Protein AF-A0A914YLJ2-F1 (afdb_monomer_lite)

Structure (mmCIF, N/CA/C/O backbone):
data_AF-A0A914YLJ2-F1
#
_entry.id   AF-A0A914YLJ2-F1
#
loop_
_atom_site.group_PDB
_atom_site.id
_atom_site.type_symbol
_atom_site.label_atom_id
_atom_site.label_alt_id
_atom_site.label_comp_id
_atom_site.label_asym_id
_atom_site.label_entity_id
_atom_site.label_seq_id
_atom_site.pdbx_PDB_ins_code
_atom_site.Cartn_x
_atom_site.Cartn_y
_atom_site.Cartn_z
_atom_site.occupancy
_atom_site.B_iso_or_equiv
_atom_site.auth_seq_id
_atom_site.auth_comp_id
_atom_site.auth_asym_id
_atom_site.auth_atom_id
_atom_site.pdbx_PDB_model_num
ATOM 1 N N . MET A 1 1 ? 21.408 -2.102 -35.528 1.00 43.81 1 MET A N 1
ATOM 2 C CA . MET A 1 1 ? 22.727 -1.846 -36.141 1.00 43.81 1 MET A CA 1
ATOM 3 C C . MET A 1 1 ? 23.607 -1.246 -35.059 1.00 43.81 1 MET A C 1
ATOM 5 O O . MET A 1 1 ? 23.351 -0.127 -34.645 1.00 43.81 1 MET A O 1
ATOM 9 N N . VAL A 1 2 ? 24.541 -2.026 -34.512 1.00 39.22 2 VAL A N 1
ATOM 10 C CA . VAL A 1 2 ? 25.551 -1.516 -33.574 1.00 39.22 2 VAL A CA 1
ATOM 11 C C . VAL A 1 2 ? 26.611 -0.831 -34.428 1.00 39.22 2 VAL A C 1
ATOM 13 O O . VAL A 1 2 ? 27.251 -1.501 -35.234 1.00 39.22 2 VAL A O 1
ATOM 16 N N . ILE A 1 3 ? 26.749 0.490 -34.314 1.00 48.81 3 ILE A N 1
ATOM 17 C CA . ILE A 1 3 ? 27.851 1.213 -34.952 1.00 48.81 3 ILE A CA 1
ATOM 18 C C . ILE A 1 3 ? 28.977 1.302 -33.920 1.00 48.81 3 ILE A C 1
ATOM 20 O O . ILE A 1 3 ? 28.914 2.098 -32.987 1.00 48.81 3 ILE A O 1
ATOM 24 N N . LEU A 1 4 ? 29.988 0.448 -34.080 1.00 52.66 4 LEU A N 1
ATOM 25 C CA . LEU A 1 4 ? 31.326 0.699 -33.553 1.00 52.66 4 LEU A CA 1
ATOM 26 C C . LEU A 1 4 ? 31.945 1.757 -34.473 1.00 52.66 4 LEU A C 1
ATOM 28 O O . LEU A 1 4 ? 32.231 1.462 -35.631 1.00 52.66 4 LEU A O 1
ATOM 32 N N . SER A 1 5 ? 32.074 2.996 -34.003 1.00 49.47 5 SER A N 1
ATOM 33 C CA . SER A 1 5 ? 32.750 4.058 -34.753 1.00 49.47 5 SER A CA 1
ATOM 34 C C . SER A 1 5 ? 34.111 4.330 -34.130 1.00 49.47 5 SER A C 1
ATOM 36 O O . SER A 1 5 ? 34.216 5.096 -33.171 1.00 49.47 5 SER A O 1
ATOM 38 N N . ASP A 1 6 ? 35.140 3.710 -34.700 1.00 50.16 6 ASP A N 1
ATOM 39 C CA . ASP A 1 6 ? 36.508 4.176 -34.539 1.00 50.16 6 ASP A CA 1
ATOM 40 C C . ASP A 1 6 ? 36.760 5.397 -35.438 1.00 50.16 6 ASP A C 1
ATOM 42 O O . ASP A 1 6 ? 36.351 5.442 -36.598 1.00 50.16 6 ASP A O 1
ATOM 46 N N . ASN A 1 7 ? 37.531 6.325 -34.870 1.00 47.22 7 ASN A N 1
ATOM 47 C CA . ASN A 1 7 ? 38.335 7.371 -35.508 1.00 47.22 7 ASN A CA 1
ATOM 48 C C . ASN A 1 7 ? 37.660 8.688 -35.932 1.00 47.22 7 ASN A C 1
ATOM 50 O O . ASN A 1 7 ? 37.240 8.897 -37.063 1.00 47.22 7 ASN A O 1
ATOM 54 N N . ASN A 1 8 ? 37.745 9.635 -34.992 1.00 55.50 8 ASN A N 1
ATOM 55 C CA . ASN A 1 8 ? 38.327 10.971 -35.165 1.00 55.50 8 ASN A CA 1
ATOM 56 C C . ASN A 1 8 ? 37.982 11.708 -36.475 1.00 55.50 8 ASN A C 1
ATOM 58 O O . ASN A 1 8 ? 38.762 11.740 -37.427 1.00 55.50 8 ASN A O 1
ATOM 62 N N . THR A 1 9 ? 36.834 12.384 -36.500 1.00 44.50 9 THR A N 1
ATOM 63 C CA . THR A 1 9 ? 36.636 13.563 -37.353 1.00 44.50 9 THR A CA 1
ATOM 64 C C . THR A 1 9 ? 35.636 14.503 -36.687 1.00 44.50 9 THR A C 1
ATOM 66 O O . THR A 1 9 ? 34.478 14.159 -36.460 1.00 44.50 9 THR A O 1
ATOM 69 N N . SER A 1 10 ? 36.112 15.695 -36.327 1.00 49.53 10 SER A N 1
ATOM 70 C CA . SER A 1 10 ? 35.336 16.773 -35.717 1.00 49.53 10 SER A CA 1
ATOM 71 C C . SER A 1 10 ? 34.304 17.313 -36.705 1.00 49.53 10 SER A C 1
ATOM 73 O O . SER A 1 10 ? 34.561 18.239 -37.468 1.00 49.53 10 SER A O 1
ATOM 75 N N . THR A 1 11 ? 33.114 16.730 -36.718 1.00 46.56 11 THR A N 1
ATOM 76 C CA . THR A 1 11 ? 31.933 17.319 -37.350 1.00 46.56 11 THR A CA 1
ATOM 77 C C . THR A 1 11 ? 30.758 16.946 -36.466 1.00 46.56 11 THR A C 1
ATOM 79 O O . THR A 1 11 ? 30.360 15.786 -36.428 1.00 46.56 11 THR A O 1
ATOM 82 N N . SER A 1 12 ? 30.242 17.904 -35.690 1.00 54.75 12 SER A N 1
ATOM 83 C CA . SER A 1 12 ? 29.071 17.711 -34.832 1.00 54.75 12 SER A CA 1
ATOM 84 C C . SER A 1 12 ? 27.822 17.553 -35.702 1.00 54.75 12 SER A C 1
ATOM 86 O O . SER A 1 12 ? 26.977 18.445 -35.783 1.00 54.75 12 SER A O 1
ATOM 88 N N . MET A 1 13 ? 27.710 16.424 -36.397 1.00 52.38 13 MET A N 1
ATOM 89 C CA . MET A 1 13 ? 26.432 15.951 -36.894 1.00 52.38 13 MET A CA 1
ATOM 90 C C . MET A 1 13 ? 25.624 15.588 -35.656 1.00 52.38 13 MET A C 1
ATOM 92 O O . MET A 1 13 ? 25.774 14.503 -35.095 1.00 52.38 13 MET A O 1
ATOM 96 N N . ALA A 1 14 ? 24.828 16.547 -35.182 1.00 62.28 14 ALA A N 1
ATOM 97 C CA . ALA A 1 14 ? 23.758 16.284 -34.242 1.00 62.28 14 ALA A CA 1
ATOM 98 C C . ALA A 1 14 ? 22.923 15.155 -34.846 1.00 62.28 14 ALA A C 1
ATOM 100 O O . ALA A 1 14 ? 22.215 15.340 -35.836 1.00 62.28 14 ALA A O 1
ATOM 101 N N . SER A 1 15 ? 23.118 13.952 -34.319 1.00 65.00 15 SER A N 1
ATOM 102 C CA . SER A 1 15 ? 22.395 12.775 -34.753 1.00 65.00 15 SER A CA 1
ATOM 103 C C . SER A 1 15 ? 20.910 13.067 -34.547 1.00 65.00 15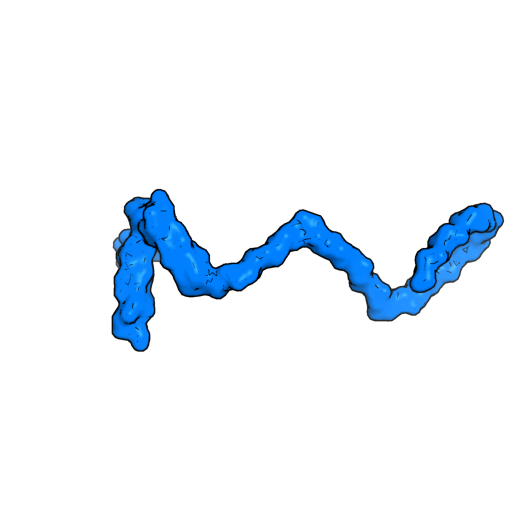 SER A C 1
ATOM 105 O O . SER A 1 15 ? 20.478 13.265 -33.411 1.00 65.00 15 SER A O 1
ATOM 107 N N . ASN A 1 16 ? 20.141 13.173 -35.636 1.00 75.38 16 ASN A N 1
ATOM 108 C CA . ASN A 1 16 ? 18.684 13.336 -35.606 1.00 75.38 16 ASN A CA 1
ATOM 109 C C . ASN A 1 16 ? 18.039 12.018 -35.138 1.00 75.38 16 ASN A C 1
ATOM 111 O O . ASN A 1 16 ? 17.346 11.339 -35.892 1.00 75.38 16 ASN A O 1
ATOM 115 N N . ILE A 1 17 ? 18.327 11.604 -33.904 1.00 76.94 17 ILE A N 1
ATOM 116 C CA . ILE A 1 17 ? 17.774 10.393 -33.307 1.00 76.94 17 ILE A CA 1
ATOM 117 C C . ILE A 1 17 ? 16.360 10.724 -32.837 1.00 76.94 17 ILE A C 1
ATOM 119 O O . ILE A 1 17 ? 16.174 11.389 -31.823 1.00 76.94 17 ILE A O 1
ATOM 123 N N . SER A 1 18 ? 15.354 10.242 -33.566 1.00 87.38 18 SER A N 1
ATOM 124 C CA . SER A 1 18 ? 13.944 10.384 -33.180 1.00 87.38 18 SER 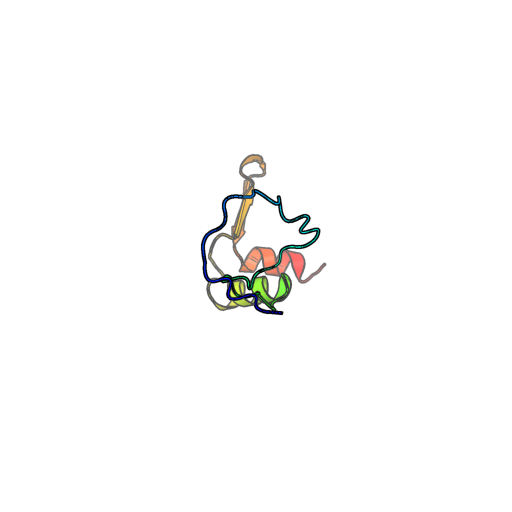A CA 1
ATOM 125 C C . SER A 1 18 ? 13.522 9.424 -32.063 1.00 87.38 18 SER A C 1
ATOM 127 O O . SER A 1 18 ? 12.411 9.534 -31.549 1.00 87.38 18 SER A O 1
ATOM 129 N N . TYR A 1 19 ? 14.374 8.457 -31.706 1.00 85.31 19 TYR A N 1
ATOM 130 C CA . TYR A 1 19 ? 14.062 7.431 -30.719 1.00 85.31 19 TYR A CA 1
ATOM 131 C C . TYR A 1 19 ? 15.306 6.922 -29.992 1.00 85.31 19 TYR A C 1
ATOM 133 O O . TYR A 1 19 ? 16.234 6.401 -30.609 1.00 85.31 19 TYR A O 1
ATOM 141 N N . ILE A 1 20 ? 15.284 7.021 -28.667 1.00 86.38 20 ILE A N 1
ATOM 142 C CA . ILE A 1 20 ? 16.271 6.416 -27.779 1.00 86.38 20 ILE A CA 1
ATOM 143 C C . ILE A 1 20 ? 15.547 5.461 -26.832 1.00 86.38 20 ILE A C 1
ATOM 145 O O . ILE A 1 20 ? 14.539 5.817 -26.224 1.00 86.38 20 ILE A O 1
ATOM 149 N N . HIS A 1 21 ? 16.060 4.242 -26.709 1.00 88.62 21 HIS A N 1
ATOM 150 C CA . HIS A 1 21 ? 15.622 3.291 -25.698 1.00 88.62 21 HIS A CA 1
ATOM 151 C C . HIS A 1 21 ? 16.838 2.577 -25.123 1.00 88.62 21 HIS A C 1
ATOM 153 O O . HIS A 1 21 ? 17.839 2.366 -25.805 1.00 88.62 21 HIS A O 1
ATOM 159 N N . SER A 1 22 ? 16.741 2.209 -23.855 1.00 89.00 22 SER A N 1
ATOM 160 C CA . SER A 1 22 ? 17.737 1.401 -23.165 1.00 89.00 22 SER A CA 1
ATOM 161 C C . SER A 1 22 ? 17.019 0.317 -22.374 1.00 89.00 22 SER A C 1
ATOM 163 O O . SER A 1 22 ? 15.812 0.409 -22.133 1.00 89.00 22 SER A O 1
ATOM 165 N N . ALA A 1 23 ? 17.748 -0.721 -21.977 1.00 90.62 23 ALA A N 1
ATOM 166 C CA . ALA A 1 23 ? 17.225 -1.687 -21.027 1.00 90.62 23 ALA A CA 1
ATOM 167 C C . ALA A 1 23 ? 17.121 -1.022 -19.647 1.00 90.62 23 ALA A C 1
ATOM 169 O O . ALA A 1 23 ? 18.078 -0.415 -19.163 1.00 90.62 23 ALA A O 1
ATOM 170 N N . SER A 1 24 ? 15.957 -1.140 -19.008 1.00 89.56 24 SER A N 1
ATOM 171 C CA . SER A 1 24 ? 15.809 -0.746 -17.608 1.00 89.56 24 SER A CA 1
ATOM 172 C C . SER A 1 24 ? 16.672 -1.657 -16.737 1.00 89.56 24 SER A C 1
ATOM 174 O O . SER A 1 24 ? 16.591 -2.879 -16.843 1.00 89.56 24 SER A O 1
ATOM 176 N N . THR A 1 25 ? 17.466 -1.071 -15.843 1.00 93.94 25 THR A N 1
ATOM 177 C CA . THR A 1 25 ? 18.156 -1.811 -14.775 1.00 93.94 25 THR A CA 1
ATOM 178 C C . THR A 1 25 ? 17.221 -2.154 -13.616 1.00 93.94 25 THR A C 1
ATOM 180 O O . THR A 1 25 ? 17.570 -2.966 -12.762 1.00 93.94 25 THR A O 1
ATOM 183 N N . ILE A 1 26 ? 16.028 -1.550 -13.584 1.00 93.69 26 ILE A N 1
ATOM 184 C CA . ILE A 1 26 ? 14.987 -1.812 -12.594 1.00 93.69 26 ILE A CA 1
ATOM 185 C C . ILE A 1 26 ? 14.100 -2.944 -13.125 1.00 93.69 26 ILE A C 1
ATOM 187 O O . ILE A 1 26 ? 13.483 -2.768 -14.185 1.00 93.69 26 ILE A O 1
ATOM 191 N N . PRO A 1 27 ? 14.010 -4.083 -12.415 1.00 91.00 27 PRO A N 1
ATOM 192 C CA . PRO A 1 27 ? 13.105 -5.164 -12.778 1.00 91.00 27 PRO A CA 1
ATOM 193 C C . PRO A 1 27 ? 11.650 -4.705 -12.745 1.00 91.00 27 PRO A C 1
ATOM 195 O O . PRO A 1 27 ? 11.241 -3.936 -11.873 1.00 91.00 27 PRO A O 1
ATOM 198 N N . LEU 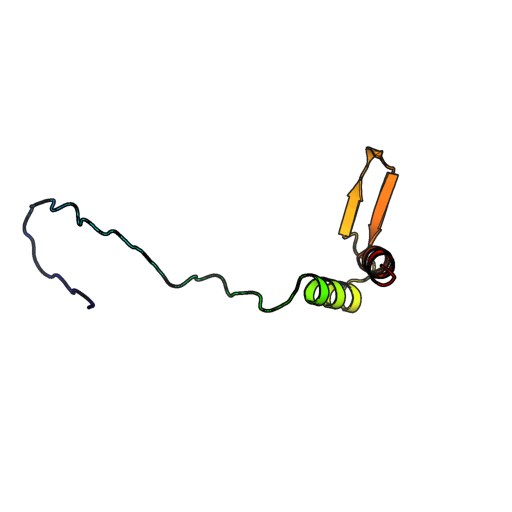A 1 28 ? 10.852 -5.223 -13.673 1.00 90.88 28 LEU A N 1
ATOM 199 C CA . LEU A 1 28 ? 9.415 -4.997 -13.660 1.00 90.88 28 LEU A CA 1
ATOM 200 C C . LEU A 1 28 ? 8.769 -5.838 -12.555 1.00 90.88 28 LEU A C 1
ATOM 202 O O . LEU A 1 28 ? 9.062 -7.024 -12.398 1.00 90.88 28 LEU A O 1
ATOM 206 N N . LEU A 1 29 ? 7.864 -5.219 -11.800 1.00 91.62 29 LEU A N 1
ATOM 207 C CA . LEU A 1 29 ? 6.945 -5.944 -10.932 1.00 91.62 29 LEU A CA 1
ATOM 208 C C . LEU A 1 29 ? 5.784 -6.437 -11.797 1.00 91.62 29 LEU A C 1
ATOM 210 O O . LEU A 1 29 ? 5.043 -5.634 -12.356 1.00 91.62 29 LEU A O 1
ATOM 214 N N . HIS A 1 30 ? 5.641 -7.755 -11.907 1.00 93.06 30 HIS A N 1
ATOM 215 C CA . HIS A 1 30 ? 4.547 -8.401 -12.643 1.00 93.06 30 HIS A CA 1
ATOM 216 C C . HIS A 1 30 ? 3.294 -8.631 -11.775 1.00 93.06 30 HIS A C 1
ATOM 218 O O . HIS A 1 30 ? 2.337 -9.255 -12.224 1.00 93.06 30 HIS A O 1
ATOM 224 N N . ASP A 1 31 ? 3.305 -8.118 -10.543 1.00 95.94 31 ASP A N 1
ATOM 225 C CA . ASP A 1 31 ? 2.216 -8.218 -9.574 1.00 95.94 31 ASP A CA 1
ATOM 226 C C . ASP A 1 31 ? 1.191 -7.096 -9.792 1.00 95.94 31 ASP A C 1
ATOM 228 O O . ASP A 1 31 ? 1.559 -5.929 -9.962 1.00 95.94 31 ASP A O 1
ATOM 232 N N . THR A 1 32 ? -0.104 -7.409 -9.691 1.00 95.69 32 THR A N 1
ATOM 233 C CA . THR A 1 32 ? -1.127 -6.360 -9.576 1.00 95.69 32 THR A CA 1
ATOM 234 C C . THR A 1 32 ? -1.042 -5.665 -8.214 1.00 95.69 32 THR A C 1
ATOM 236 O O . THR A 1 32 ? -0.465 -6.183 -7.253 1.00 95.69 32 THR A O 1
ATOM 239 N N . VAL A 1 33 ? -1.691 -4.505 -8.079 1.00 94.62 33 VAL A N 1
ATOM 240 C CA . VAL A 1 33 ? -1.824 -3.830 -6.774 1.00 94.62 33 VAL A CA 1
ATOM 241 C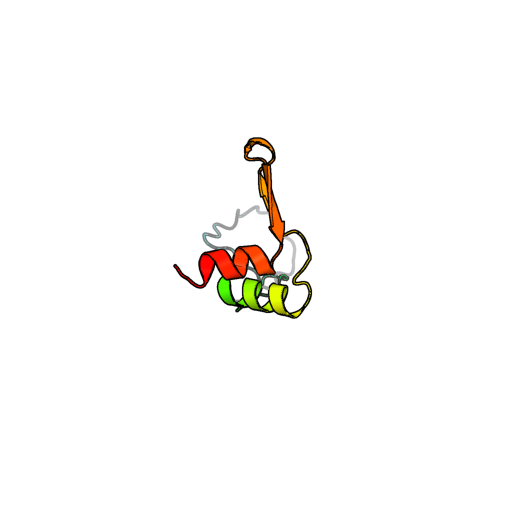 C . VAL A 1 33 ? -2.469 -4.760 -5.736 1.00 94.62 33 VAL A C 1
ATOM 243 O O . VAL A 1 33 ? -2.013 -4.819 -4.594 1.00 94.62 33 VAL A O 1
ATOM 246 N N . GLY A 1 34 ? -3.471 -5.548 -6.142 1.00 95.06 34 GLY A N 1
ATOM 247 C CA . GLY A 1 34 ? -4.110 -6.544 -5.281 1.00 95.06 34 GLY A CA 1
ATOM 248 C C . GLY A 1 34 ? -3.166 -7.675 -4.864 1.00 95.06 34 GLY A C 1
ATOM 249 O O . GLY A 1 34 ? -3.183 -8.080 -3.703 1.00 95.06 34 GLY A O 1
ATOM 250 N N . ASP A 1 35 ? -2.301 -8.151 -5.765 1.00 96.31 35 ASP A N 1
ATOM 251 C CA . ASP A 1 35 ? -1.289 -9.168 -5.442 1.00 96.31 35 ASP A CA 1
ATOM 252 C C . ASP A 1 35 ? -0.262 -8.642 -4.442 1.00 96.31 35 ASP A C 1
ATOM 254 O O . ASP A 1 35 ? 0.036 -9.312 -3.451 1.00 96.31 35 ASP A O 1
ATOM 258 N N . ARG A 1 36 ? 0.220 -7.406 -4.633 1.00 96.38 36 ARG A N 1
ATOM 259 C CA . ARG A 1 36 ? 1.130 -6.752 -3.680 1.00 96.38 36 ARG A CA 1
ATOM 260 C C . ARG A 1 36 ? 0.487 -6.555 -2.315 1.00 96.38 36 ARG A C 1
ATOM 262 O O . ARG A 1 36 ? 1.150 -6.784 -1.302 1.00 96.38 36 ARG A O 1
ATOM 269 N N . LEU A 1 37 ? -0.789 -6.173 -2.276 1.00 96.75 37 LEU A N 1
ATOM 270 C CA . LEU A 1 37 ? -1.535 -6.027 -1.029 1.00 96.75 37 LEU A CA 1
ATOM 271 C C . LEU A 1 37 ? -1.687 -7.378 -0.317 1.00 96.75 37 LEU A C 1
ATOM 273 O O . LEU A 1 37 ? -1.320 -7.486 0.851 1.00 96.75 37 LEU A O 1
ATOM 277 N N . ARG A 1 38 ? -2.118 -8.432 -1.023 1.00 96.94 38 ARG A N 1
ATOM 278 C CA . ARG A 1 38 ? -2.195 -9.802 -0.478 1.00 96.94 38 ARG A CA 1
ATOM 279 C C . ARG A 1 38 ? -0.843 -10.290 0.044 1.00 96.94 38 ARG A C 1
ATOM 281 O O . ARG A 1 38 ? -0.767 -10.860 1.132 1.00 96.94 38 ARG A O 1
ATOM 288 N N . TYR A 1 39 ? 0.234 -10.035 -0.700 1.00 97.38 39 TYR A N 1
ATOM 289 C CA . TYR A 1 39 ? 1.594 -10.352 -0.268 1.00 97.38 39 TYR A CA 1
ATOM 290 C C . TYR A 1 39 ? 1.956 -9.619 1.031 1.00 97.38 39 TYR A C 1
ATOM 292 O O . TYR A 1 39 ? 2.488 -10.233 1.957 1.00 97.38 39 TYR A O 1
ATOM 300 N N . ALA A 1 40 ? 1.651 -8.325 1.138 1.00 97.75 40 ALA A N 1
ATOM 301 C CA . ALA A 1 40 ? 1.933 -7.544 2.338 1.00 97.75 40 ALA A CA 1
ATOM 302 C C . ALA A 1 40 ? 1.117 -8.021 3.551 1.00 97.75 40 ALA A C 1
ATOM 304 O O . ALA A 1 40 ? 1.687 -8.171 4.628 1.00 97.75 40 ALA A O 1
ATOM 305 N N . VAL A 1 41 ? -0.166 -8.352 3.377 1.00 98.06 41 VAL A N 1
ATOM 306 C CA . VAL A 1 41 ? -1.014 -8.931 4.436 1.00 98.06 41 VAL A CA 1
ATOM 307 C C . VAL A 1 41 ? -0.439 -10.251 4.944 1.00 98.06 41 VAL A C 1
ATOM 309 O O . VAL A 1 41 ? -0.377 -10.468 6.149 1.00 98.06 41 VAL A O 1
ATOM 312 N N . LYS A 1 42 ? 0.035 -11.121 4.044 1.00 98.25 42 LYS A N 1
ATOM 313 C CA . LYS A 1 42 ? 0.620 -12.414 4.425 1.00 98.25 42 LYS A CA 1
ATOM 314 C C . LYS A 1 42 ? 1.900 -12.267 5.255 1.00 98.25 42 LYS A C 1
ATOM 316 O O . LYS A 1 42 ? 2.140 -13.078 6.142 1.00 98.25 42 LYS A O 1
ATOM 321 N N . ASN A 1 43 ? 2.737 -11.275 4.947 1.00 98.44 43 ASN A N 1
ATOM 322 C CA . ASN A 1 43 ? 4.076 -11.156 5.536 1.00 98.44 43 ASN A CA 1
ATOM 323 C C . ASN A 1 43 ? 4.147 -10.164 6.708 1.00 98.44 43 ASN A C 1
ATOM 325 O O . ASN A 1 43 ? 4.900 -10.382 7.652 1.00 98.44 43 ASN A O 1
ATOM 329 N N . VAL A 1 44 ? 3.402 -9.058 6.644 1.00 98.31 44 VAL A N 1
ATOM 330 C CA . VAL A 1 44 ? 3.455 -7.942 7.604 1.00 98.31 44 VAL A CA 1
ATOM 331 C C . VAL A 1 44 ? 2.053 -7.370 7.895 1.00 98.31 44 VAL A C 1
ATOM 333 O O . VAL A 1 44 ? 1.839 -6.164 7.753 1.00 98.31 44 VAL A O 1
ATOM 336 N N . PRO A 1 45 ? 1.088 -8.199 8.343 1.00 98.06 45 PRO A N 1
ATOM 337 C CA . PRO A 1 45 ? -0.324 -7.810 8.449 1.00 98.06 45 PRO A CA 1
ATOM 338 C C . PRO A 1 45 ? -0.554 -6.583 9.336 1.00 98.06 45 PRO A C 1
ATOM 340 O O . PRO A 1 45 ? -1.341 -5.712 8.980 1.00 98.06 45 PRO A O 1
ATOM 343 N N . ASN A 1 46 ? 0.180 -6.487 10.449 1.00 98.44 46 ASN A N 1
ATOM 344 C CA . ASN A 1 46 ? 0.013 -5.447 11.471 1.00 98.44 46 ASN A CA 1
ATOM 345 C C . ASN A 1 46 ? 0.814 -4.165 11.179 1.00 98.44 46 ASN A C 1
ATOM 347 O O . ASN A 1 46 ? 0.824 -3.236 11.988 1.00 98.44 46 ASN A O 1
ATOM 351 N N . ARG A 1 47 ? 1.535 -4.096 10.052 1.00 98.44 47 ARG A N 1
ATOM 352 C CA . ARG A 1 47 ? 2.283 -2.890 9.681 1.00 98.44 47 ARG A CA 1
ATOM 353 C C . ARG A 1 47 ? 1.309 -1.835 9.160 1.00 98.44 47 ARG A C 1
ATOM 355 O O . ARG A 1 47 ? 0.465 -2.135 8.323 1.00 98.44 47 ARG A O 1
ATOM 362 N N . THR A 1 48 ? 1.441 -0.597 9.640 1.00 98.19 48 THR A N 1
ATOM 363 C CA . THR A 1 48 ? 0.647 0.541 9.150 1.00 98.19 48 THR A CA 1
ATOM 364 C C . THR A 1 48 ? 0.884 0.754 7.650 1.00 98.19 48 THR A C 1
ATOM 366 O O . THR A 1 48 ? 2.036 0.844 7.222 1.00 98.19 48 THR A O 1
ATOM 369 N N . MET A 1 49 ? -0.201 0.830 6.878 1.00 97.31 49 MET A N 1
ATOM 370 C CA . MET A 1 49 ? -0.197 1.073 5.432 1.00 97.31 49 MET A CA 1
ATOM 371 C C . MET A 1 49 ? -0.632 2.504 5.105 1.00 97.31 49 MET A C 1
ATOM 373 O O . MET A 1 49 ? 0.012 3.158 4.290 1.00 97.31 49 MET A O 1
ATOM 377 N N . ILE A 1 50 ? -1.693 2.993 5.752 1.00 97.00 50 ILE A N 1
ATOM 378 C CA . ILE A 1 50 ? -2.260 4.326 5.509 1.00 97.00 50 ILE A CA 1
ATOM 379 C C . ILE A 1 50 ? -2.450 5.092 6.818 1.00 97.00 50 ILE A C 1
ATOM 381 O O . ILE A 1 50 ? -2.762 4.505 7.860 1.00 97.00 50 ILE A O 1
ATOM 385 N N . ILE A 1 51 ? -2.257 6.408 6.750 1.00 97.81 51 ILE A N 1
ATOM 386 C CA . ILE A 1 51 ? -2.489 7.349 7.847 1.00 97.81 51 ILE A CA 1
ATOM 387 C C . ILE A 1 51 ? -3.132 8.603 7.251 1.00 97.81 51 ILE A C 1
ATOM 389 O O . ILE A 1 51 ? -2.530 9.231 6.382 1.00 97.81 51 ILE A O 1
ATOM 393 N N . PHE A 1 52 ? -4.312 8.975 7.7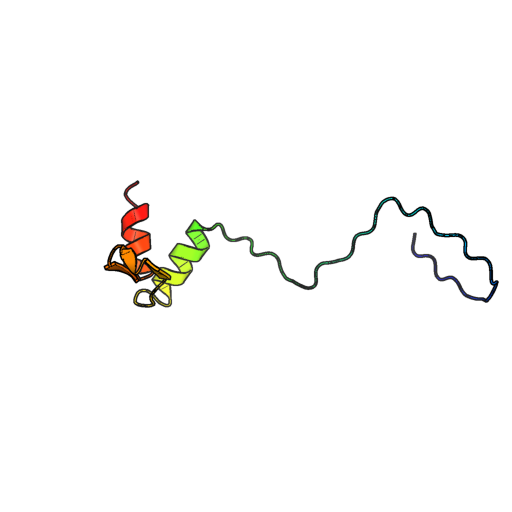40 1.00 97.56 52 PHE A N 1
ATOM 394 C CA . PHE A 1 52 ? -4.955 10.263 7.473 1.00 97.56 52 PHE A CA 1
ATOM 395 C C . PHE A 1 52 ? -5.147 10.976 8.819 1.00 97.56 52 PHE A C 1
ATOM 397 O O . PHE A 1 52 ? -6.105 10.671 9.529 1.00 97.56 52 PHE A O 1
ATOM 404 N N . PRO A 1 53 ? -4.210 11.857 9.225 1.00 96.19 53 PRO A N 1
ATOM 405 C CA . PRO A 1 53 ? -4.216 12.458 10.561 1.00 96.19 53 PRO A CA 1
ATOM 406 C C . PRO A 1 53 ? -5.455 13.304 10.853 1.00 96.19 53 PRO A C 1
ATOM 408 O O . PRO A 1 53 ? -6.024 13.172 11.931 1.00 96.19 53 PRO A O 1
ATOM 411 N N . GLU A 1 54 ? -5.885 14.116 9.885 1.00 97.94 54 GLU A N 1
ATOM 412 C CA . GLU A 1 54 ? -7.059 14.994 10.017 1.00 97.94 54 GLU A CA 1
ATOM 413 C C . GLU A 1 54 ? -8.351 14.197 10.250 1.00 97.94 54 GLU A C 1
ATOM 415 O O . GLU A 1 54 ? -9.216 14.617 11.012 1.00 97.94 54 GLU A O 1
ATOM 420 N N . ASP A 1 55 ? -8.441 12.999 9.666 1.00 97.25 55 ASP A N 1
ATOM 421 C CA . ASP A 1 55 ? -9.585 12.096 9.819 1.00 97.25 55 ASP A CA 1
ATOM 422 C C . ASP A 1 55 ? -9.412 11.108 10.990 1.00 97.25 55 ASP A C 1
ATOM 424 O O . ASP A 1 55 ? -10.266 10.253 11.227 1.00 97.25 55 ASP A O 1
ATOM 428 N N . GLY A 1 56 ? -8.280 11.159 11.704 1.00 96.69 56 GLY A N 1
ATOM 429 C CA . GLY A 1 56 ? -7.941 10.201 12.761 1.00 96.69 56 GLY A CA 1
ATOM 430 C C . GLY A 1 56 ? -7.762 8.757 12.270 1.00 96.69 56 GLY A C 1
ATOM 431 O O . GLY A 1 56 ? -7.814 7.822 13.070 1.00 96.69 56 GLY A O 1
ATOM 432 N N . ILE A 1 57 ? -7.550 8.542 10.968 1.00 97.56 57 ILE A N 1
ATOM 433 C CA . ILE A 1 57 ? -7.450 7.203 10.380 1.00 97.56 57 ILE A CA 1
ATOM 434 C C . ILE A 1 57 ? -6.005 6.725 10.444 1.00 97.56 57 ILE A 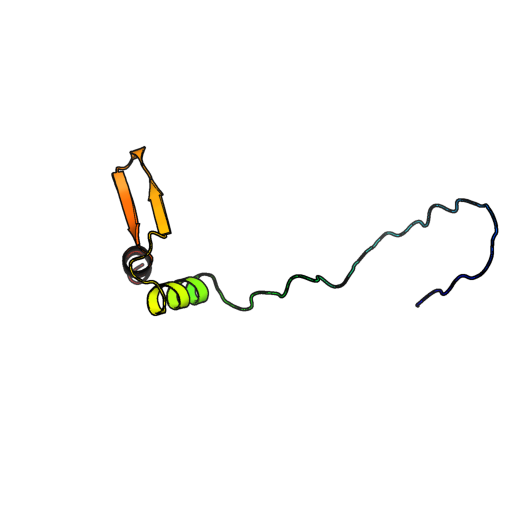C 1
ATOM 436 O O . ILE A 1 57 ? -5.081 7.360 9.935 1.00 97.56 57 ILE A O 1
ATOM 440 N N . ARG A 1 58 ? -5.817 5.527 10.989 1.00 98.19 58 ARG A N 1
ATOM 441 C CA . ARG A 1 58 ? -4.571 4.772 10.894 1.00 98.19 58 ARG A CA 1
ATOM 442 C C . ARG A 1 58 ? -4.916 3.309 10.682 1.00 98.19 58 ARG A C 1
ATOM 444 O O . ARG A 1 58 ? -5.468 2.695 11.585 1.00 98.19 58 ARG A O 1
ATOM 451 N N . LYS A 1 59 ? -4.585 2.762 9.510 1.00 98.19 59 LYS A N 1
ATOM 452 C CA . LYS A 1 59 ? -4.894 1.365 9.177 1.00 98.19 59 LYS A CA 1
ATOM 453 C C . LYS A 1 59 ? -3.657 0.576 8.780 1.00 98.19 59 LYS A C 1
ATOM 455 O O . LYS A 1 59 ? -2.730 1.075 8.134 1.00 98.19 59 LYS A O 1
ATOM 460 N N . THR A 1 60 ? -3.649 -0.675 9.200 1.00 98.62 60 THR A N 1
ATOM 461 C CA . THR A 1 60 ? -2.681 -1.712 8.859 1.00 98.62 60 THR A CA 1
ATOM 462 C C . THR A 1 60 ? -2.987 -2.340 7.500 1.00 98.62 60 THR A C 1
ATOM 464 O O . THR A 1 60 ? -4.071 -2.148 6.950 1.00 98.62 60 THR A O 1
ATOM 467 N N . TYR A 1 61 ? -2.043 -3.106 6.944 1.00 98.38 61 TYR A N 1
ATOM 468 C CA . TYR A 1 61 ? -2.278 -3.854 5.702 1.00 98.38 61 TYR A CA 1
ATOM 469 C C . TYR A 1 61 ? -3.489 -4.788 5.806 1.00 98.38 61 TYR A C 1
ATOM 471 O O . TYR A 1 61 ? -4.267 -4.871 4.859 1.00 98.38 61 TYR A O 1
ATOM 479 N N . ALA A 1 62 ? -3.665 -5.468 6.944 1.00 98.12 62 ALA A N 1
ATOM 480 C CA . ALA A 1 62 ? -4.803 -6.358 7.165 1.00 98.12 62 ALA A CA 1
ATOM 481 C C . ALA A 1 62 ? -6.144 -5.605 7.164 1.00 98.12 62 ALA A C 1
ATOM 483 O O . ALA A 1 62 ? -7.093 -6.042 6.519 1.00 98.12 62 ALA A O 1
ATOM 484 N N . GLU A 1 63 ? -6.213 -4.455 7.837 1.00 97.75 63 GLU A N 1
ATOM 485 C CA . GLU A 1 63 ? -7.430 -3.634 7.892 1.00 97.75 63 GLU A CA 1
ATOM 486 C C . GLU A 1 63 ? -7.798 -3.073 6.515 1.00 97.75 63 GLU A C 1
ATOM 488 O O . GLU A 1 63 ? -8.947 -3.196 6.102 1.00 97.75 63 GLU A O 1
ATOM 493 N N . VAL A 1 64 ? -6.822 -2.547 5.765 1.00 96.75 64 VAL A N 1
ATOM 494 C CA . VAL A 1 64 ? -7.061 -2.052 4.397 1.00 96.75 64 VAL A CA 1
ATOM 495 C C . VAL A 1 64 ? -7.512 -3.178 3.470 1.00 96.75 64 VAL A C 1
ATOM 497 O O . VAL A 1 64 ? -8.413 -2.984 2.660 1.00 96.75 64 VAL A O 1
ATOM 500 N N . PHE A 1 65 ? -6.912 -4.366 3.579 1.00 97.12 65 PHE A N 1
ATOM 501 C CA . PHE A 1 65 ? -7.326 -5.513 2.775 1.00 97.12 65 PHE A CA 1
ATOM 502 C C . PHE A 1 65 ? -8.762 -5.936 3.076 1.00 97.12 65 PHE A C 1
ATOM 504 O O . PHE A 1 65 ? -9.509 -6.220 2.142 1.00 97.12 65 PHE A O 1
ATOM 511 N N . ASN A 1 66 ? -9.167 -5.927 4.347 1.00 96.44 66 ASN A N 1
ATOM 512 C CA . ASN A 1 66 ? -10.552 -6.192 4.719 1.00 96.44 66 ASN A CA 1
ATOM 513 C C . ASN A 1 66 ? -11.501 -5.143 4.126 1.00 96.44 66 ASN A C 1
ATOM 515 O O . ASN A 1 66 ? -12.508 -5.532 3.549 1.00 96.44 66 ASN A O 1
ATOM 519 N N . ASP A 1 67 ? -11.167 -3.849 4.185 1.00 94.94 67 ASP A N 1
ATOM 520 C CA . ASP A 1 67 ? -12.017 -2.787 3.621 1.00 94.94 67 ASP A CA 1
ATOM 521 C C . ASP A 1 67 ? -12.301 -2.991 2.121 1.00 94.94 67 ASP A C 1
ATOM 523 O O . ASP A 1 67 ? -13.422 -2.779 1.666 1.00 94.94 67 ASP A O 1
ATOM 527 N N . VAL A 1 68 ? -11.289 -3.401 1.346 1.00 94.19 68 VAL A N 1
ATOM 528 C CA . VAL A 1 68 ? -11.402 -3.548 -0.119 1.00 94.19 68 VAL A CA 1
ATOM 529 C C . VAL A 1 68 ? -11.881 -4.924 -0.573 1.00 94.19 68 VAL A C 1
ATOM 531 O O . VAL A 1 68 ? -12.251 -5.076 -1.729 1.00 94.19 68 VAL A O 1
ATOM 534 N N . SER A 1 69 ? -11.857 -5.935 0.298 1.00 85.25 69 SER A N 1
ATOM 535 C CA . SER A 1 69 ? -12.268 -7.303 -0.062 1.00 85.25 69 SER A CA 1
ATOM 536 C C . SER A 1 69 ? -13.785 -7.489 -0.110 1.00 85.25 69 SER A C 1
ATOM 538 O O . SER A 1 69 ? -14.249 -8.506 -0.621 1.00 85.25 69 SER A O 1
ATOM 540 N N . PHE A 1 70 ? -14.547 -6.538 0.435 1.00 67.88 70 PHE A N 1
ATOM 541 C CA . PHE A 1 70 ? -16.013 -6.556 0.455 1.00 67.88 70 PHE A CA 1
ATOM 542 C C . PHE A 1 70 ? -16.653 -5.475 -0.436 1.00 67.88 70 PHE A C 1
ATOM 544 O O . PHE A 1 70 ? -17.869 -5.293 -0.377 1.00 67.88 70 PHE A O 1
ATOM 551 N N . LEU A 1 71 ? -15.846 -4.767 -1.234 1.00 54.09 71 LEU A N 1
ATOM 552 C CA . LEU A 1 71 ? -16.291 -3.893 -2.327 1.00 54.09 71 LEU A CA 1
ATOM 553 C C . LEU A 1 71 ? -16.428 -4.699 -3.623 1.00 54.09 71 LEU A C 1
ATOM 555 O O . LEU A 1 71 ? -17.394 -4.423 -4.366 1.00 54.09 71 LEU A O 1
#

Radius of gyration: 24.57 Å; chains: 1; bounding box: 55×30×50 Å

pLDDT: mean 84.3, std 19.02, range [39.22, 98.62]

Secondary structure (DSSP, 8-state):
------S----------S------SSPPP---HHHHHHHHHHH-TTSEEEEETTTTEEEEHHHHHHHHHT-

Organism: NCBI:txid310955

Sequence (71 aa):
MVILSDNNTSTSMASNISYIHSASTIPLLHDTVGDRLRYAVKNVPNRTMIIFPEDGIRKTYAEVFNDVSFL

Foldseek 3Di:
DDDPDDDDDPDPPVPPDPDDDDDDPDDDDPDDPLRVLVVCCVPPQQQWDDDDVVVRDTDGSVRVNVVPVVD